Protein AF-A0A7K0C3Y2-F1 (afdb_monomer_lite)

pLDDT: mean 74.47, std 11.75, range [50.78, 95.44]

Structure (mmCIF, N/CA/C/O backbone):
data_AF-A0A7K0C3Y2-F1
#
_entry.id   AF-A0A7K0C3Y2-F1
#
loop_
_atom_site.group_PDB
_atom_site.id
_atom_site.type_symbol
_atom_site.label_atom_id
_atom_site.label_alt_id
_atom_site.label_comp_id
_atom_site.label_asym_id
_atom_site.label_entity_id
_atom_site.label_seq_id
_atom_site.pdbx_PDB_ins_code
_atom_site.Cartn_x
_atom_site.Cartn_y
_atom_site.Cartn_z
_atom_site.occupancy
_atom_site.B_iso_or_equiv
_atom_site.auth_seq_id
_atom_site.auth_comp_id
_atom_site.auth_asym_id
_atom_site.auth_atom_id
_atom_site.pdbx_PDB_model_num
ATOM 1 N N . MET A 1 1 ? 12.013 -10.043 -34.208 1.00 62.94 1 MET A N 1
ATOM 2 C CA . MET A 1 1 ? 12.732 -10.946 -33.283 1.00 62.94 1 MET A CA 1
ATOM 3 C C . MET A 1 1 ? 14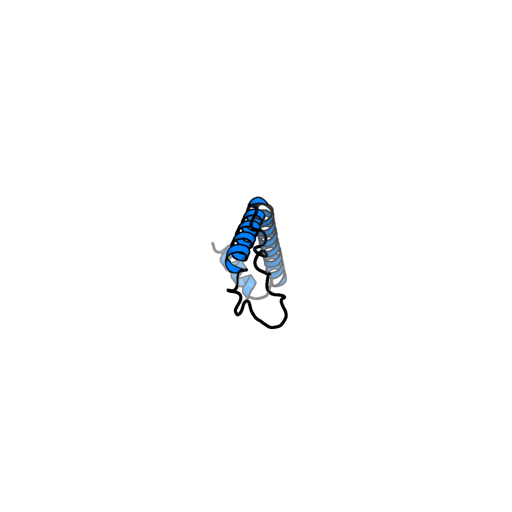.257 -10.772 -33.253 1.00 62.94 1 MET A C 1
ATOM 5 O O . MET A 1 1 ? 14.776 -10.827 -32.147 1.00 62.94 1 MET A O 1
ATOM 9 N N . PRO A 1 2 ? 14.996 -10.501 -34.355 1.00 68.56 2 PRO A N 1
ATOM 10 C CA . PRO A 1 2 ? 16.465 -10.395 -34.277 1.00 68.56 2 PRO A CA 1
ATOM 11 C C . PRO A 1 2 ? 16.953 -9.078 -33.650 1.00 68.56 2 PRO A C 1
ATOM 13 O O . PRO A 1 2 ? 18.000 -9.051 -33.015 1.00 68.56 2 PRO A O 1
ATOM 16 N N . LEU A 1 3 ? 16.164 -8.003 -33.761 1.00 72.19 3 LEU A N 1
ATOM 17 C CA . LEU A 1 3 ? 16.514 -6.691 -33.206 1.00 72.19 3 LEU A CA 1
ATOM 18 C C . LEU A 1 3 ? 16.600 -6.694 -31.677 1.00 72.19 3 LEU A C 1
ATOM 20 O O . LEU A 1 3 ? 17.519 -6.106 -31.129 1.00 72.19 3 LEU A O 1
ATOM 24 N N . ILE A 1 4 ? 15.699 -7.414 -31.002 1.00 77.62 4 ILE A N 1
ATOM 25 C CA . ILE A 1 4 ? 15.703 -7.545 -29.536 1.00 77.62 4 ILE A CA 1
ATOM 26 C C . ILE A 1 4 ? 16.973 -8.275 -29.077 1.00 77.62 4 ILE A C 1
ATOM 28 O O . ILE A 1 4 ? 17.618 -7.871 -28.111 1.00 77.62 4 ILE A O 1
ATOM 32 N N . PHE A 1 5 ? 17.364 -9.319 -29.811 1.00 72.25 5 PHE A N 1
ATOM 33 C CA . PHE A 1 5 ? 18.579 -10.083 -29.541 1.00 72.25 5 PHE A CA 1
ATOM 34 C C . PHE A 1 5 ? 19.841 -9.238 -29.755 1.00 72.25 5 PHE A C 1
ATOM 36 O O . PHE A 1 5 ? 20.724 -9.236 -28.904 1.00 72.25 5 PHE A O 1
ATOM 43 N N . ALA A 1 6 ? 19.897 -8.457 -30.838 1.00 70.00 6 ALA A N 1
ATOM 44 C CA . ALA A 1 6 ? 21.010 -7.550 -31.117 1.00 70.00 6 ALA A CA 1
ATOM 45 C C . ALA A 1 6 ? 21.135 -6.441 -30.059 1.00 70.00 6 ALA A C 1
ATOM 47 O O . ALA A 1 6 ? 22.237 -6.163 -29.590 1.00 70.00 6 ALA A O 1
ATOM 48 N N . THR A 1 7 ? 20.012 -5.863 -29.616 1.00 72.25 7 THR A N 1
ATOM 49 C CA . THR A 1 7 ? 20.019 -4.875 -28.527 1.00 72.25 7 THR A CA 1
ATOM 50 C C . THR A 1 7 ? 20.464 -5.479 -27.201 1.00 72.25 7 THR A C 1
ATOM 52 O O . THR A 1 7 ? 21.182 -4.821 -26.460 1.00 72.25 7 THR A O 1
ATOM 55 N N . LEU A 1 8 ? 20.088 -6.730 -26.914 1.00 70.62 8 LEU A N 1
ATOM 56 C CA . LEU A 1 8 ? 20.479 -7.430 -25.690 1.00 70.62 8 LEU A CA 1
ATOM 57 C C . LEU A 1 8 ? 21.983 -7.751 -25.676 1.00 70.62 8 LEU A C 1
ATOM 59 O O . LEU A 1 8 ? 22.638 -7.577 -24.652 1.00 70.62 8 LEU A O 1
ATOM 63 N N . ILE A 1 9 ? 22.534 -8.170 -26.819 1.00 70.06 9 ILE A N 1
ATOM 64 C CA . ILE A 1 9 ? 23.966 -8.455 -26.982 1.00 70.06 9 ILE A CA 1
ATOM 65 C C . ILE A 1 9 ? 24.784 -7.159 -26.896 1.00 70.06 9 ILE A C 1
ATOM 67 O O . ILE A 1 9 ? 25.743 -7.108 -26.135 1.00 70.06 9 ILE A O 1
ATOM 71 N N . GLY A 1 10 ? 24.367 -6.083 -27.575 1.00 66.81 10 GLY A N 1
ATOM 72 C CA . GLY A 1 10 ? 25.033 -4.775 -27.486 1.00 66.81 10 GLY A CA 1
ATOM 73 C C . GLY A 1 10 ? 25.010 -4.164 -26.077 1.00 66.81 10 GLY A C 1
ATOM 74 O O . GLY A 1 10 ? 25.954 -3.485 -25.679 1.00 66.81 10 GLY A O 1
ATOM 75 N N . LEU A 1 11 ? 23.967 -4.463 -25.289 1.00 64.56 11 LEU A N 1
ATOM 76 C CA . LEU A 1 11 ? 23.874 -4.122 -23.864 1.00 64.56 11 LEU A CA 1
ATOM 77 C C . LEU A 1 11 ? 24.978 -4.794 -23.037 1.00 64.56 11 LEU A C 1
ATOM 79 O O . LEU A 1 11 ? 25.560 -4.169 -22.152 1.00 64.56 11 LEU A O 1
ATOM 83 N N . LEU A 1 12 ? 25.227 -6.076 -23.320 1.00 68.56 12 LEU A N 1
ATOM 84 C CA . LEU A 1 12 ? 26.155 -6.937 -22.590 1.00 68.56 12 LEU A CA 1
ATOM 85 C C . LEU A 1 12 ? 27.613 -6.726 -23.031 1.00 68.56 12 LEU A C 1
ATOM 87 O O . LEU A 1 12 ? 28.523 -6.891 -22.225 1.00 68.56 12 LEU A O 1
ATOM 91 N N . SER A 1 13 ? 27.830 -6.321 -24.286 1.00 67.50 13 SER A N 1
ATOM 92 C CA . SER A 1 13 ? 29.150 -6.057 -24.877 1.00 67.50 13 SER A CA 1
ATOM 93 C C . SER A 1 13 ? 29.763 -4.700 -24.499 1.00 67.50 13 SER A C 1
ATOM 95 O O . SER A 1 13 ? 30.912 -4.450 -24.842 1.00 67.50 13 SER A O 1
ATOM 97 N N . GLY A 1 14 ? 29.048 -3.836 -23.766 1.00 63.97 14 GLY A N 1
ATOM 98 C CA . GLY A 1 14 ? 29.618 -2.627 -23.153 1.00 63.97 14 GLY A CA 1
ATOM 99 C C . GLY A 1 14 ? 29.637 -1.356 -24.017 1.00 63.97 14 GLY A C 1
ATOM 100 O O . GLY A 1 14 ? 29.866 -0.277 -23.476 1.00 63.97 14 GLY A O 1
ATOM 101 N N . ASP A 1 15 ? 29.305 -1.425 -25.308 1.00 66.50 15 ASP A N 1
ATOM 102 C CA . ASP A 1 15 ? 29.307 -0.254 -26.212 1.00 66.50 15 ASP A CA 1
ATOM 103 C C . ASP A 1 15 ? 28.232 0.795 -25.874 1.00 66.50 15 ASP A C 1
ATOM 105 O O . ASP A 1 15 ? 28.289 1.949 -26.309 1.00 66.50 15 ASP A O 1
ATOM 109 N N . HIS A 1 16 ? 27.222 0.413 -25.090 1.00 69.38 16 HIS A N 1
ATOM 110 C CA . HIS A 1 16 ? 26.035 1.233 -24.859 1.00 69.38 16 HIS A CA 1
ATOM 111 C C . HIS A 1 16 ? 25.673 1.407 -23.387 1.00 69.38 16 HIS A C 1
ATOM 113 O O . HIS A 1 16 ? 24.535 1.772 -23.107 1.00 69.38 16 HIS A O 1
ATOM 119 N N . VAL A 1 17 ? 26.610 1.208 -22.448 1.00 75.44 17 VAL A N 1
ATOM 120 C CA . VAL A 1 17 ? 26.382 1.297 -20.982 1.00 75.44 17 VAL A CA 1
ATOM 121 C C . VAL A 1 17 ? 25.545 2.521 -20.579 1.00 75.44 17 VAL A C 1
ATOM 123 O O . VAL A 1 17 ? 24.635 2.415 -19.764 1.00 75.44 17 VAL A O 1
ATOM 126 N N . VAL A 1 18 ? 25.784 3.678 -21.198 1.00 77.31 18 VAL A N 1
ATOM 127 C CA . VAL A 1 18 ? 25.024 4.909 -20.923 1.00 77.31 18 VAL A CA 1
ATOM 128 C C . VAL A 1 18 ? 23.550 4.793 -21.335 1.00 77.31 18 VAL A C 1
ATOM 130 O O . VAL A 1 18 ? 22.669 5.187 -20.575 1.00 77.31 18 VAL A O 1
ATOM 133 N N . LEU A 1 19 ? 23.264 4.218 -22.506 1.00 80.44 19 LEU A N 1
ATOM 134 C CA . LEU A 1 19 ? 21.900 3.956 -22.982 1.00 80.44 19 LEU A CA 1
ATOM 135 C C . LEU A 1 19 ? 21.190 2.914 -22.112 1.00 80.44 19 LEU A C 1
ATOM 137 O O . LEU A 1 19 ? 19.997 3.052 -21.851 1.00 80.44 19 LEU A O 1
ATOM 141 N N . THR A 1 20 ? 21.911 1.899 -21.631 1.00 81.38 20 THR A N 1
ATOM 142 C CA . THR A 1 20 ? 21.346 0.850 -20.764 1.00 81.38 20 THR A CA 1
ATOM 143 C C . THR A 1 20 ? 20.938 1.433 -19.413 1.00 81.38 20 THR A C 1
ATOM 145 O O . THR A 1 20 ? 19.819 1.209 -18.947 1.00 81.38 20 THR A O 1
ATOM 148 N N . LEU A 1 21 ? 21.804 2.265 -18.829 1.00 81.19 21 LEU A N 1
ATOM 149 C CA . LEU A 1 21 ? 21.538 2.978 -17.587 1.00 81.19 21 LEU A CA 1
ATOM 150 C C . LEU A 1 21 ? 20.392 3.976 -17.756 1.00 81.19 21 LEU A C 1
ATOM 152 O O . LEU A 1 21 ? 19.494 4.0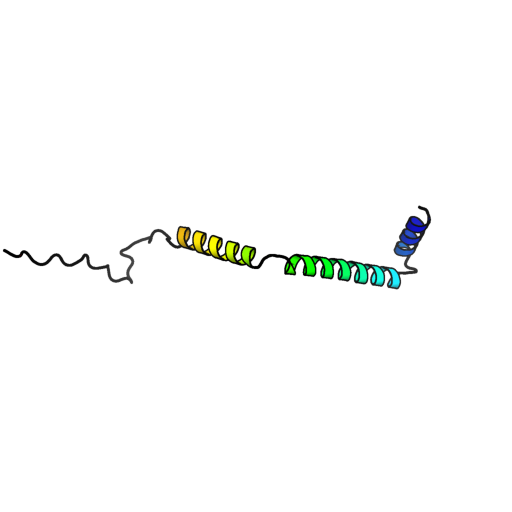04 -16.919 1.00 81.19 21 LEU A O 1
ATOM 156 N N . ALA A 1 22 ? 20.370 4.745 -18.847 1.00 82.00 22 ALA A N 1
ATOM 157 C CA . ALA A 1 22 ? 19.275 5.666 -19.145 1.00 82.00 22 ALA A CA 1
ATOM 158 C C . ALA A 1 22 ? 17.931 4.936 -19.324 1.00 82.00 22 ALA A C 1
ATOM 160 O O . ALA A 1 22 ? 16.903 5.386 -18.825 1.00 82.00 22 ALA A O 1
ATOM 161 N N . ALA A 1 23 ? 17.922 3.779 -19.988 1.00 86.75 23 ALA A N 1
ATOM 162 C CA . ALA A 1 23 ? 16.713 2.975 -20.133 1.00 86.75 23 ALA A CA 1
ATOM 163 C C . ALA A 1 23 ? 16.225 2.426 -18.780 1.00 86.75 23 ALA A C 1
ATOM 165 O O . ALA A 1 23 ? 15.029 2.477 -18.490 1.00 86.75 23 ALA A O 1
ATOM 166 N N . LEU A 1 24 ? 17.140 1.948 -17.929 1.00 88.69 24 LEU A N 1
ATOM 167 C CA . LEU A 1 24 ? 16.807 1.454 -16.590 1.00 88.69 24 LEU A CA 1
ATOM 168 C C . LEU A 1 24 ? 16.280 2.558 -15.674 1.00 88.69 24 LEU A C 1
ATOM 170 O O . LEU A 1 24 ? 15.323 2.321 -14.937 1.00 88.69 24 LEU A O 1
ATOM 174 N N . THR A 1 25 ? 16.853 3.762 -15.721 1.00 91.25 25 THR A N 1
ATOM 175 C CA . THR A 1 25 ? 16.362 4.885 -14.909 1.00 91.25 25 THR A CA 1
ATOM 176 C C . THR A 1 25 ? 14.965 5.308 -15.343 1.00 91.25 25 THR A C 1
ATOM 178 O O . THR A 1 25 ? 14.096 5.479 -14.489 1.00 91.25 25 THR A O 1
ATOM 181 N N . VAL A 1 26 ? 14.701 5.395 -16.650 1.00 93.56 26 VAL A N 1
ATOM 182 C CA . VAL A 1 26 ? 13.360 5.695 -17.175 1.00 93.56 26 VAL A CA 1
ATOM 183 C C . VAL A 1 26 ? 12.360 4.608 -16.779 1.00 93.56 26 VAL A C 1
ATOM 185 O O . VAL A 1 26 ? 11.282 4.925 -16.277 1.00 93.56 26 VAL A O 1
ATOM 188 N N . ALA A 1 27 ? 12.719 3.331 -16.932 1.00 94.00 27 ALA A N 1
ATOM 189 C CA . ALA A 1 27 ? 11.868 2.221 -16.510 1.00 94.00 27 ALA A CA 1
ATOM 190 C C . ALA A 1 27 ? 11.581 2.267 -14.998 1.00 94.00 27 ALA A C 1
ATOM 192 O O . ALA A 1 27 ? 10.429 2.134 -14.582 1.00 94.00 27 ALA A O 1
ATOM 193 N N . GLY A 1 28 ? 12.601 2.529 -14.176 1.00 93.44 28 GLY A N 1
ATOM 194 C CA . GLY A 1 28 ? 12.461 2.683 -12.728 1.00 93.44 28 GLY A CA 1
ATOM 195 C C . GLY A 1 28 ? 11.541 3.843 -12.342 1.00 93.44 28 GLY A C 1
ATOM 196 O O . GLY A 1 28 ? 10.672 3.677 -11.485 1.00 93.44 28 GLY A O 1
ATOM 197 N N . LEU A 1 29 ? 11.664 4.993 -13.011 1.00 95.06 29 LEU A N 1
ATOM 198 C CA . LEU A 1 29 ? 10.787 6.147 -12.795 1.00 95.06 29 LEU A CA 1
ATOM 199 C C . LEU A 1 29 ? 9.334 5.850 -13.176 1.00 95.06 29 LEU A C 1
ATOM 201 O O . LEU A 1 29 ? 8.427 6.249 -12.446 1.00 95.06 29 LEU A O 1
ATOM 205 N N . LEU A 1 30 ? 9.095 5.122 -14.270 1.00 94.69 30 LEU A N 1
ATOM 206 C CA . LEU A 1 30 ? 7.746 4.711 -14.672 1.00 94.69 30 LEU A CA 1
ATOM 207 C C . LEU A 1 30 ? 7.109 3.772 -13.642 1.00 94.69 30 LEU A C 1
ATOM 209 O O . LEU A 1 30 ? 5.953 3.971 -13.265 1.00 94.69 30 LEU A O 1
ATOM 213 N N . VAL A 1 31 ? 7.866 2.790 -13.144 1.00 95.44 31 VAL A N 1
ATOM 214 C CA . VAL A 1 31 ? 7.404 1.887 -12.078 1.00 95.44 31 VAL A CA 1
ATOM 215 C C . VAL A 1 31 ? 7.099 2.671 -10.803 1.00 95.44 31 VAL A C 1
ATOM 217 O O . VAL A 1 31 ? 6.041 2.474 -10.205 1.00 95.44 31 VAL A O 1
ATOM 220 N N . LEU A 1 32 ? 7.974 3.600 -10.408 1.00 94.62 32 LEU A N 1
ATOM 221 C CA . LEU A 1 32 ? 7.770 4.432 -9.223 1.00 94.62 32 LEU A CA 1
ATOM 222 C C . LEU A 1 32 ? 6.534 5.332 -9.366 1.00 94.62 32 LEU A C 1
ATOM 224 O O . LEU A 1 32 ? 5.733 5.430 -8.437 1.00 94.62 32 LEU A O 1
ATOM 228 N N . ALA A 1 33 ? 6.341 5.953 -10.532 1.00 93.44 33 ALA A N 1
ATOM 229 C CA . ALA A 1 33 ? 5.175 6.783 -10.819 1.00 93.44 33 ALA A CA 1
ATOM 230 C C . ALA A 1 33 ? 3.873 5.967 -10.793 1.00 93.44 33 ALA A C 1
ATOM 232 O O . ALA A 1 33 ? 2.880 6.411 -10.209 1.00 93.44 33 ALA A O 1
ATOM 233 N N . ALA A 1 34 ? 3.880 4.758 -11.362 1.00 90.44 34 ALA A N 1
ATOM 234 C CA . ALA A 1 34 ? 2.742 3.845 -11.321 1.00 90.44 34 ALA A CA 1
ATOM 235 C C . ALA A 1 34 ? 2.431 3.392 -9.885 1.00 90.44 34 ALA A C 1
ATOM 237 O O . ALA A 1 34 ? 1.282 3.480 -9.451 1.00 90.44 34 ALA A O 1
ATOM 238 N N . ALA A 1 35 ? 3.447 2.986 -9.119 1.00 88.81 35 ALA A N 1
ATOM 239 C CA . ALA A 1 35 ? 3.299 2.613 -7.714 1.00 88.81 35 ALA A CA 1
ATOM 240 C C . ALA A 1 35 ? 2.756 3.779 -6.876 1.00 88.81 35 ALA A C 1
ATOM 242 O O . ALA A 1 35 ? 1.842 3.593 -6.076 1.00 88.81 35 ALA A O 1
ATOM 243 N N . HIS A 1 36 ? 3.247 5.000 -7.105 1.00 89.31 36 HIS A N 1
ATOM 244 C CA . HIS A 1 36 ? 2.744 6.196 -6.437 1.00 89.31 36 HIS A CA 1
ATOM 245 C C . HIS A 1 36 ? 1.284 6.497 -6.808 1.00 89.31 36 HIS A C 1
ATOM 247 O O . HIS A 1 36 ? 0.478 6.842 -5.942 1.00 89.31 36 HIS A O 1
ATOM 253 N N . ALA A 1 37 ? 0.910 6.337 -8.079 1.00 87.50 37 ALA A N 1
ATOM 254 C CA . ALA A 1 37 ? -0.471 6.505 -8.524 1.00 87.50 37 ALA A CA 1
ATOM 255 C C . ALA A 1 37 ? -1.415 5.478 -7.877 1.00 87.50 37 ALA A C 1
ATOM 257 O O . ALA A 1 37 ? -2.524 5.840 -7.487 1.00 87.50 37 ALA A O 1
ATOM 258 N N . VAL A 1 38 ? -0.973 4.227 -7.719 1.00 84.81 38 VAL A N 1
ATOM 259 C CA . VAL A 1 38 ? -1.724 3.179 -7.010 1.00 84.81 38 VAL A CA 1
ATOM 260 C C . VAL A 1 38 ? -1.817 3.485 -5.515 1.00 84.81 38 VAL A C 1
ATOM 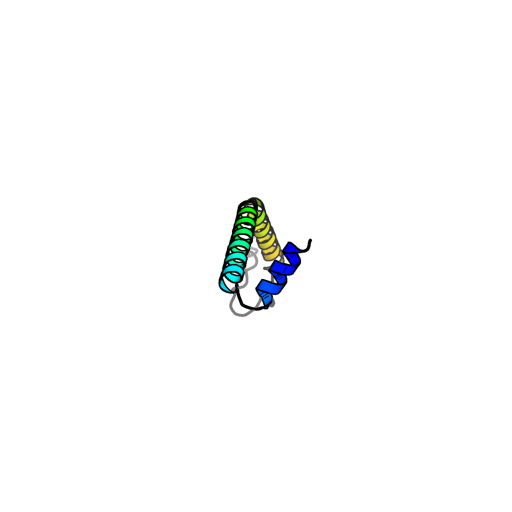262 O O . VAL A 1 38 ? -2.912 3.453 -4.963 1.00 84.81 38 VAL A O 1
ATOM 265 N N . ALA A 1 39 ? -0.714 3.869 -4.871 1.00 79.38 39 ALA A N 1
ATOM 266 C CA . ALA A 1 39 ? -0.690 4.207 -3.449 1.00 79.38 39 ALA A CA 1
ATOM 267 C C . ALA A 1 39 ? -1.607 5.395 -3.115 1.00 79.38 39 ALA A C 1
ATOM 269 O O . ALA A 1 39 ? -2.317 5.368 -2.117 1.00 79.38 39 ALA A O 1
ATOM 270 N N . ARG A 1 40 ? -1.673 6.421 -3.977 1.00 77.06 40 ARG A N 1
ATOM 271 C CA . ARG A 1 40 ? -2.616 7.541 -3.796 1.00 77.06 40 ARG A CA 1
ATOM 272 C C . ARG A 1 40 ? -4.077 7.163 -4.027 1.00 77.06 40 ARG A C 1
ATOM 274 O O . ARG A 1 40 ? -4.961 7.894 -3.589 1.00 77.06 40 ARG A O 1
ATOM 281 N N . ARG A 1 41 ? -4.337 6.057 -4.727 1.00 70.94 41 ARG A N 1
ATOM 282 C CA . ARG A 1 41 ? -5.688 5.511 -4.901 1.00 70.94 41 ARG A CA 1
ATOM 283 C C . ARG A 1 41 ? -6.121 4.641 -3.730 1.00 70.94 41 ARG A C 1
ATOM 285 O O . ARG A 1 41 ? -7.306 4.315 -3.681 1.00 70.94 41 ARG A O 1
ATOM 292 N N . GLU A 1 42 ? -5.228 4.275 -2.804 1.00 66.94 42 GLU A N 1
ATOM 293 C CA . GLU A 1 42 ? -5.665 3.593 -1.590 1.00 66.94 42 GLU A CA 1
ATOM 294 C C . GLU A 1 42 ? -6.663 4.487 -0.849 1.00 66.94 42 GLU A C 1
ATOM 296 O O . GLU A 1 42 ? -6.326 5.608 -0.450 1.00 66.94 42 GLU A O 1
ATOM 301 N N . PRO A 1 43 ? -7.913 4.026 -0.669 1.00 64.25 43 PRO A N 1
ATOM 302 C CA . PRO A 1 43 ? -8.917 4.845 -0.032 1.00 64.25 43 PRO A CA 1
ATOM 303 C C . PRO A 1 43 ? -8.456 5.170 1.393 1.00 64.25 43 PRO A C 1
ATOM 305 O O . PRO A 1 43 ? -8.092 4.246 2.127 1.00 64.25 43 PRO A O 1
ATOM 308 N N . PRO A 1 44 ? -8.574 6.424 1.863 1.00 65.88 44 PRO A N 1
ATOM 309 C CA . PRO A 1 44 ? -8.306 6.771 3.264 1.00 65.88 44 PRO A CA 1
ATOM 310 C C . PRO A 1 44 ? -9.115 5.904 4.252 1.00 65.88 44 PRO A C 1
ATOM 312 O O . PRO A 1 44 ? -8.721 5.705 5.403 1.00 65.88 44 PRO A O 1
ATOM 315 N N . ALA A 1 45 ? -10.211 5.305 3.778 1.00 68.50 45 ALA A N 1
ATOM 316 C CA . ALA A 1 45 ? -11.006 4.316 4.492 1.00 68.50 45 ALA A CA 1
ATOM 317 C C . ALA A 1 45 ? -10.242 3.026 4.866 1.00 68.50 45 ALA A C 1
ATOM 319 O O . ALA A 1 45 ? -10.562 2.418 5.887 1.00 68.50 45 ALA A O 1
ATOM 320 N N . VAL A 1 46 ? -9.240 2.590 4.090 1.00 71.50 46 VAL A N 1
ATOM 321 C CA . VAL A 1 46 ? -8.402 1.419 4.422 1.00 71.50 46 VAL A CA 1
ATOM 322 C C . VAL A 1 46 ? -7.528 1.723 5.636 1.00 71.50 46 VAL A C 1
ATOM 324 O O . VAL A 1 46 ? -7.540 0.962 6.601 1.00 71.50 46 VAL A O 1
ATOM 327 N N . LEU A 1 47 ? -6.862 2.881 5.657 1.00 74.31 47 LEU A N 1
ATOM 328 C CA . LEU A 1 47 ? -6.057 3.311 6.804 1.00 74.31 47 LEU A CA 1
ATOM 329 C C . LEU A 1 47 ? -6.912 3.520 8.061 1.00 74.31 47 LEU A C 1
ATOM 331 O O . LEU A 1 47 ? -6.502 3.141 9.157 1.00 74.31 47 LEU A O 1
ATOM 335 N N . ALA A 1 48 ? -8.122 4.070 7.923 1.00 79.75 48 ALA A N 1
ATOM 336 C CA . ALA A 1 48 ? -9.062 4.191 9.038 1.00 79.75 48 ALA A CA 1
ATOM 337 C C . ALA A 1 48 ? -9.508 2.815 9.578 1.00 79.75 48 ALA A C 1
ATOM 339 O O . ALA A 1 48 ? -9.569 2.618 10.794 1.00 79.75 48 ALA A O 1
ATOM 340 N N . ARG A 1 49 ? -9.750 1.831 8.699 1.00 81.00 49 ARG A N 1
ATOM 341 C CA . ARG A 1 49 ? -10.034 0.436 9.084 1.00 81.00 49 ARG A CA 1
ATOM 342 C C . ARG A 1 49 ? -8.850 -0.230 9.780 1.00 81.00 49 ARG A C 1
ATOM 344 O O . ARG A 1 49 ? -9.026 -0.883 10.803 1.00 81.00 49 ARG A O 1
ATOM 351 N N . LEU A 1 50 ? -7.630 -0.028 9.293 1.00 85.25 50 LEU A N 1
ATOM 352 C CA . LEU A 1 50 ? -6.427 -0.530 9.964 1.00 85.25 50 LEU A CA 1
ATOM 353 C C . LEU A 1 50 ? -6.254 0.101 11.351 1.00 85.25 50 LEU A C 1
ATOM 355 O O . LEU A 1 50 ? -6.006 -0.604 12.322 1.00 85.25 50 LEU A O 1
ATOM 359 N N . ARG A 1 51 ? -6.472 1.413 11.483 1.00 85.06 51 ARG A N 1
ATOM 360 C CA . ARG A 1 51 ? -6.411 2.104 12.781 1.00 85.06 51 ARG A CA 1
ATOM 361 C C . ARG A 1 51 ? -7.473 1.611 13.757 1.00 85.06 51 ARG A C 1
ATOM 363 O O . ARG A 1 51 ? -7.162 1.413 14.925 1.00 85.06 51 ARG A O 1
ATOM 370 N N . THR A 1 52 ? -8.703 1.402 13.295 1.00 86.94 52 THR A N 1
ATOM 371 C CA . THR A 1 52 ? -9.796 0.896 14.142 1.00 86.94 52 THR A CA 1
ATOM 372 C C . THR A 1 52 ? -9.576 -0.558 14.533 1.00 86.94 52 THR A C 1
ATOM 374 O O . THR A 1 52 ? -9.679 -0.879 15.709 1.00 86.94 52 THR A O 1
ATOM 377 N N . THR A 1 53 ? -9.176 -1.423 13.601 1.00 89.19 53 THR A N 1
ATOM 378 C CA . THR A 1 53 ? -8.835 -2.823 13.910 1.00 89.19 53 THR A CA 1
ATOM 379 C C . THR A 1 53 ? -7.633 -2.936 14.844 1.00 89.19 53 THR A C 1
ATOM 381 O O . THR A 1 53 ? -7.645 -3.773 15.743 1.00 89.19 53 THR A O 1
ATOM 384 N N . LEU A 1 54 ? -6.619 -2.079 14.691 1.00 88.50 54 LEU A N 1
ATOM 385 C CA . LEU A 1 54 ? -5.491 -2.016 15.615 1.00 88.50 54 LEU A CA 1
ATOM 386 C C . LEU A 1 54 ? -5.941 -1.527 16.992 1.00 88.50 54 LEU A C 1
ATOM 388 O O . LEU A 1 54 ? -5.622 -2.169 17.983 1.00 88.50 54 LEU A O 1
ATOM 392 N N . ARG A 1 55 ? -6.733 -0.447 17.060 1.00 88.00 55 ARG A N 1
ATOM 393 C CA . ARG A 1 55 ? -7.306 0.072 18.313 1.00 88.00 55 ARG A CA 1
ATOM 394 C C . ARG A 1 55 ? -8.112 -1.004 19.037 1.00 88.00 55 ARG A C 1
ATOM 396 O O . ARG A 1 55 ? -7.945 -1.180 20.236 1.00 88.00 55 ARG A O 1
ATOM 403 N N . GLU A 1 56 ? -8.932 -1.736 18.298 1.00 88.56 56 GLU A N 1
ATOM 404 C CA . GLU A 1 56 ? -9.769 -2.823 18.794 1.00 88.56 56 GLU A CA 1
ATOM 405 C C . GLU A 1 56 ? -8.931 -3.996 19.322 1.00 88.56 56 GLU A C 1
ATOM 407 O O . GLU A 1 56 ? -9.158 -4.474 20.430 1.00 88.56 56 GLU A O 1
ATOM 412 N N . ARG A 1 57 ? -7.904 -4.426 18.577 1.00 85.94 57 ARG A N 1
ATOM 413 C CA . ARG A 1 57 ? -6.960 -5.461 19.034 1.00 85.94 57 ARG A CA 1
ATOM 414 C C . ARG A 1 57 ? -6.214 -5.020 20.284 1.00 85.94 57 ARG A C 1
ATOM 416 O O . ARG A 1 57 ? -6.154 -5.785 21.238 1.00 85.94 57 ARG A O 1
ATOM 423 N N . THR A 1 58 ? -5.720 -3.783 20.301 1.00 87.69 58 THR A N 1
ATOM 424 C CA . THR A 1 58 ? -5.063 -3.205 21.470 1.00 87.69 58 THR A CA 1
ATOM 425 C C . THR A 1 58 ? -6.008 -3.182 22.658 1.00 87.69 58 THR A C 1
ATOM 427 O O . THR A 1 58 ? -5.585 -3.577 23.724 1.00 87.69 58 THR A O 1
ATOM 430 N N . LEU A 1 59 ? -7.280 -2.800 22.518 1.00 83.25 59 LEU A N 1
ATOM 431 C CA . LEU A 1 59 ? -8.230 -2.836 23.638 1.00 83.25 59 LEU A CA 1
ATOM 432 C C . LEU A 1 59 ? -8.484 -4.262 24.146 1.00 83.25 59 LEU A C 1
ATOM 434 O O . LEU A 1 59 ? -8.556 -4.467 25.356 1.00 83.25 59 LEU A O 1
ATOM 438 N N . ARG A 1 60 ? -8.552 -5.252 23.248 1.00 78.44 60 ARG A N 1
ATOM 439 C CA . ARG A 1 60 ? -8.707 -6.666 23.629 1.00 78.44 60 ARG A CA 1
ATOM 440 C C . ARG A 1 60 ? -7.485 -7.235 24.349 1.00 78.44 60 ARG A C 1
ATOM 442 O O . ARG A 1 60 ? -7.651 -8.126 25.172 1.00 78.44 60 ARG A O 1
ATOM 449 N N . THR A 1 61 ? -6.280 -6.740 24.058 1.00 76.44 61 THR A N 1
ATOM 450 C CA . THR A 1 61 ? -5.022 -7.237 24.651 1.00 76.44 61 THR A CA 1
ATOM 451 C C . THR A 1 61 ? -4.379 -6.279 25.658 1.00 76.44 61 THR A C 1
ATOM 453 O O . THR A 1 61 ? -3.376 -6.629 26.270 1.00 76.44 61 THR A O 1
ATOM 456 N N . ALA A 1 62 ? -4.911 -5.066 25.832 1.00 68.31 62 ALA A N 1
ATOM 457 C CA . ALA A 1 62 ? -4.392 -4.048 26.754 1.00 68.31 62 ALA A CA 1
ATOM 458 C C . ALA A 1 62 ? -4.599 -4.446 28.214 1.00 68.31 62 ALA A C 1
ATOM 460 O O . ALA A 1 62 ? -3.886 -3.969 29.096 1.00 68.31 62 ALA A O 1
ATOM 461 N N . PHE A 1 63 ? -5.543 -5.350 28.467 1.00 62.91 63 PHE A N 1
ATOM 462 C CA . PHE A 1 63 ? -5.636 -6.038 29.737 1.00 62.91 63 PHE A CA 1
ATOM 463 C C . PHE 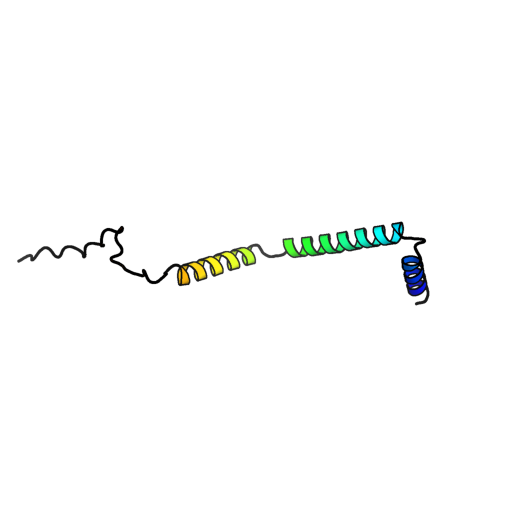A 1 63 ? -4.589 -7.154 29.764 1.00 62.91 63 PHE A C 1
ATOM 465 O O . PHE A 1 63 ? -4.883 -8.311 29.469 1.00 62.91 63 PHE A O 1
ATOM 472 N N . LEU A 1 64 ? -3.357 -6.825 30.169 1.00 66.44 64 LEU A N 1
ATOM 473 C CA . LEU A 1 64 ? -2.599 -7.828 30.911 1.00 66.44 64 LEU A CA 1
ATOM 474 C C . LEU A 1 64 ? -3.451 -8.160 32.145 1.00 66.44 64 LEU A C 1
ATOM 476 O O . LEU A 1 64 ? -3.878 -7.217 32.822 1.00 66.44 64 LEU A O 1
ATOM 480 N N . PRO A 1 65 ? -3.703 -9.443 32.464 1.00 64.56 65 PRO A N 1
ATOM 481 C CA . PRO A 1 65 ? -4.208 -9.798 33.780 1.00 64.56 65 PRO A CA 1
ATOM 482 C C . PRO A 1 65 ? -3.317 -9.081 34.790 1.00 64.56 65 PRO A C 1
ATOM 484 O O . PRO A 1 65 ? -2.096 -9.268 34.768 1.00 64.56 65 PRO A O 1
ATOM 487 N N . GLN A 1 66 ? -3.895 -8.172 35.576 1.00 64.50 66 GLN A N 1
ATOM 488 C CA . GLN A 1 66 ? -3.152 -7.425 36.579 1.00 64.50 66 GLN A CA 1
ATOM 489 C C . GLN A 1 66 ? -2.526 -8.473 37.506 1.00 64.50 66 GLN A C 1
ATOM 491 O O . GLN A 1 66 ? -3.244 -9.146 38.238 1.00 64.50 66 GLN A O 1
ATOM 496 N N . ARG A 1 67 ? -1.207 -8.689 37.370 1.00 57.69 67 ARG A N 1
ATOM 497 C CA . ARG A 1 67 ? -0.496 -9.866 37.908 1.00 57.69 67 ARG A CA 1
ATOM 498 C C . ARG A 1 67 ? -0.539 -9.964 39.429 1.00 57.69 67 ARG A C 1
ATOM 500 O O . ARG A 1 67 ? -0.285 -11.034 39.959 1.00 57.69 67 ARG A O 1
ATOM 507 N N . ASP A 1 68 ? -0.894 -8.872 40.087 1.00 61.38 68 ASP A N 1
ATOM 508 C CA . ASP A 1 68 ? -1.296 -8.848 41.478 1.00 61.38 68 ASP A CA 1
ATOM 509 C C . ASP A 1 68 ? -2.076 -7.541 41.727 1.00 61.38 68 ASP A C 1
ATOM 511 O O . ASP A 1 68 ? -1.503 -6.453 41.577 1.00 61.38 68 ASP A O 1
ATOM 515 N N . PRO A 1 69 ? -3.387 -7.581 42.032 1.00 61.91 69 PRO A N 1
ATOM 516 C CA . PRO A 1 69 ? -4.121 -6.386 42.437 1.00 61.91 69 PRO A CA 1
ATOM 517 C C . PRO A 1 69 ? -3.582 -5.763 43.738 1.00 61.91 69 PRO A C 1
ATOM 519 O O . PRO A 1 69 ? -3.884 -4.596 43.990 1.00 61.91 69 PRO A O 1
ATOM 522 N N . ASP A 1 70 ? -2.754 -6.489 44.500 1.00 60.88 70 ASP A N 1
ATOM 523 C CA . ASP A 1 70 ? -2.127 -6.058 45.752 1.00 60.88 70 ASP A CA 1
ATOM 524 C C . ASP A 1 70 ? -0.657 -5.616 45.607 1.00 60.88 70 ASP A C 1
ATOM 526 O O . ASP A 1 70 ? -0.001 -5.330 46.612 1.00 60.88 70 ASP A O 1
ATOM 530 N N . ALA A 1 71 ? -0.133 -5.490 44.379 1.00 64.12 71 ALA A N 1
ATOM 531 C CA . ALA A 1 71 ? 1.228 -5.003 44.155 1.00 64.12 71 ALA A CA 1
ATOM 532 C C . ALA A 1 71 ? 1.466 -3.643 44.847 1.00 64.12 71 ALA A C 1
ATOM 534 O O . ALA A 1 71 ? 0.726 -2.672 44.639 1.00 64.12 71 ALA A O 1
ATOM 535 N N . ALA A 1 72 ? 2.525 -3.570 45.661 1.00 58.47 72 ALA A N 1
ATOM 536 C CA . ALA A 1 72 ? 2.884 -2.387 46.437 1.00 58.47 72 ALA A CA 1
ATOM 537 C C . ALA A 1 72 ? 3.080 -1.169 45.515 1.00 58.47 72 ALA A C 1
ATOM 539 O O . ALA A 1 72 ? 4.032 -1.103 44.740 1.00 58.47 72 ALA A O 1
ATOM 540 N N . GLY A 1 73 ? 2.152 -0.212 45.577 1.00 64.94 73 GLY A N 1
ATOM 541 C CA . GLY A 1 73 ? 2.187 1.002 44.755 1.00 64.94 73 GLY A CA 1
ATOM 542 C C . GLY A 1 73 ? 0.827 1.478 44.249 1.00 64.94 73 GLY A C 1
ATOM 543 O O . GLY A 1 73 ? 0.715 2.629 43.830 1.00 64.94 73 GLY A O 1
ATOM 544 N N . ARG A 1 74 ? -0.228 0.652 44.321 1.00 56.78 74 ARG A N 1
ATOM 545 C CA . ARG A 1 74 ? -1.602 1.113 44.074 1.00 56.78 74 ARG A C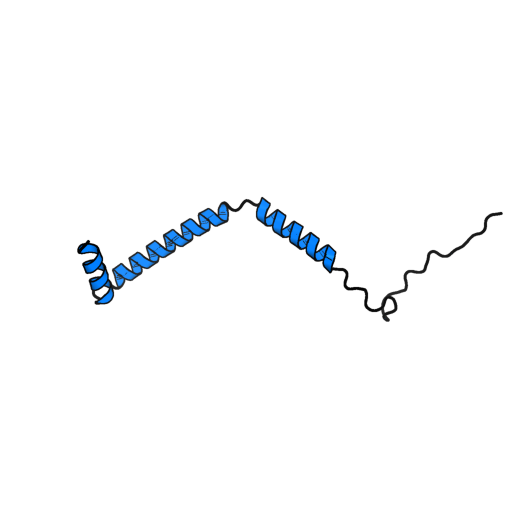A 1
ATOM 546 C C . ARG A 1 74 ? -2.439 1.058 45.351 1.00 56.78 74 ARG A C 1
ATOM 548 O O . ARG A 1 74 ? -2.549 -0.006 45.955 1.00 56.78 74 ARG A O 1
ATOM 555 N N . PRO A 1 75 ? -3.063 2.174 45.768 1.00 64.56 75 PRO A N 1
ATOM 556 C CA . PRO A 1 75 ? -4.090 2.130 46.798 1.00 64.56 75 PRO A CA 1
ATOM 557 C C . PRO A 1 75 ? -5.181 1.154 46.351 1.00 64.56 75 PRO A C 1
ATOM 559 O O . PRO A 1 75 ? -5.710 1.300 45.246 1.00 64.56 75 PRO A O 1
ATOM 562 N N . ARG A 1 76 ? -5.513 0.160 47.188 1.00 59.47 76 ARG A N 1
ATOM 563 C CA . ARG A 1 76 ? -6.660 -0.721 46.933 1.00 59.47 76 ARG A CA 1
ATOM 564 C C . ARG A 1 76 ? -7.885 0.157 46.651 1.00 59.47 76 ARG A C 1
ATOM 566 O O . ARG A 1 76 ? -8.147 1.062 47.455 1.00 59.47 76 ARG A O 1
ATOM 573 N N . PRO A 1 77 ? -8.657 -0.087 45.575 1.00 70.25 77 PRO A N 1
ATOM 574 C CA . PRO A 1 77 ? -10.005 0.448 45.482 1.00 70.25 77 PRO A CA 1
ATOM 575 C C . PRO A 1 77 ? -10.728 0.006 46.752 1.00 70.25 77 PRO A C 1
ATOM 577 O O . PRO A 1 77 ? -10.942 -1.187 46.967 1.00 70.25 77 PRO A O 1
ATOM 580 N N . ARG A 1 78 ? -11.004 0.945 47.662 1.00 63.31 78 ARG A N 1
ATOM 581 C CA . ARG A 1 78 ? -11.773 0.625 48.862 1.00 63.31 78 ARG A CA 1
ATOM 582 C C . ARG A 1 78 ? -13.131 0.166 48.357 1.00 63.31 78 ARG A C 1
ATOM 584 O O . ARG A 1 78 ? -13.795 0.929 47.655 1.00 63.31 78 ARG A O 1
ATOM 591 N N . ALA A 1 79 ? -13.507 -1.074 48.677 1.00 61.81 79 ALA A N 1
ATOM 592 C CA . ALA A 1 79 ? -14.876 -1.526 48.485 1.00 61.81 79 ALA A CA 1
ATOM 593 C C . ALA A 1 79 ? -15.803 -0.421 49.022 1.00 61.81 79 ALA A C 1
ATOM 595 O O . ALA A 1 79 ? -15.477 0.142 50.078 1.00 61.81 79 ALA A O 1
ATOM 596 N N . PRO A 1 80 ? -16.879 -0.054 48.297 1.00 67.50 80 PRO A N 1
ATOM 597 C CA . PRO A 1 80 ? -17.823 0.953 48.758 1.00 67.50 80 PRO A CA 1
ATOM 598 C C . PRO A 1 80 ? -18.137 0.680 50.224 1.00 67.50 80 PRO A C 1
ATOM 600 O O . PRO A 1 80 ? -18.545 -0.429 50.573 1.00 67.50 80 PRO A O 1
ATOM 603 N N . GLY A 1 81 ? -17.814 1.641 51.091 1.00 61.50 81 GLY A N 1
ATOM 604 C CA . GLY A 1 81 ? -17.968 1.465 52.525 1.00 61.50 81 GLY A CA 1
ATOM 605 C C . GLY A 1 81 ? -19.434 1.192 52.806 1.00 61.50 81 GLY A C 1
ATOM 606 O O . GLY A 1 81 ? -20.252 2.098 52.685 1.00 61.50 81 GLY A O 1
ATOM 607 N N . VAL A 1 82 ? -19.765 -0.052 53.147 1.00 61.47 82 VAL A N 1
ATOM 608 C CA . VAL A 1 82 ? -21.096 -0.413 53.625 1.00 61.47 82 VAL A CA 1
ATOM 609 C C . VAL A 1 82 ? -21.327 0.355 54.923 1.00 61.47 82 VAL A C 1
ATOM 611 O O . VAL A 1 82 ? -20.831 -0.020 55.982 1.00 61.47 82 VAL A O 1
ATOM 614 N N . LYS A 1 83 ? -22.034 1.475 54.807 1.00 61.06 83 LYS A N 1
ATOM 615 C CA . LYS A 1 83 ? -22.747 2.208 55.856 1.00 61.06 83 LYS A CA 1
ATOM 616 C C . LYS A 1 83 ? -23.947 2.825 55.111 1.00 61.06 83 LYS A C 1
ATOM 618 O O . LYS A 1 83 ? -23.740 3.425 54.066 1.00 61.06 83 LYS A O 1
ATOM 623 N N . ILE A 1 84 ? -25.208 2.707 55.520 1.00 57.28 84 ILE A N 1
ATOM 624 C CA . ILE A 1 84 ? -25.786 2.694 56.867 1.00 57.28 84 ILE A CA 1
ATOM 625 C C . ILE A 1 84 ? -27.124 1.924 56.814 1.00 57.28 84 ILE A C 1
ATOM 627 O O . ILE A 1 84 ? -27.879 2.062 55.856 1.00 57.28 84 ILE A O 1
ATOM 631 N N . SER A 1 85 ? -27.415 1.154 57.865 1.00 61.28 85 SER A N 1
ATOM 632 C CA . SER A 1 85 ? -28.761 0.680 58.208 1.00 61.28 85 SER A CA 1
ATOM 633 C C . SER A 1 85 ? -29.664 1.876 58.511 1.00 61.28 85 SER A C 1
ATOM 635 O O . SER A 1 85 ? -29.433 2.561 59.506 1.00 61.28 85 SER A O 1
ATOM 637 N N . ALA A 1 86 ? -30.687 2.115 57.695 1.00 60.03 86 ALA A N 1
ATOM 638 C CA . ALA A 1 86 ? -31.799 2.980 58.068 1.00 60.03 86 ALA A CA 1
ATOM 639 C C . ALA A 1 86 ? -32.990 2.089 58.442 1.00 60.03 86 ALA A C 1
ATOM 641 O O . ALA A 1 86 ? -33.438 1.306 57.611 1.00 60.03 86 ALA A O 1
ATOM 642 N N . VAL A 1 87 ? -33.345 2.195 59.728 1.00 50.78 87 VAL A N 1
ATOM 643 C CA . VAL A 1 87 ? -34.602 1.872 60.432 1.00 50.78 87 VAL A CA 1
ATOM 644 C C . VAL A 1 87 ? -35.727 1.280 59.587 1.00 50.78 87 VAL A C 1
ATOM 646 O O . VAL A 1 87 ? -36.150 1.949 58.620 1.00 50.78 87 VAL A O 1
#

Radius of gyration: 33.12 Å; chains: 1; bounding box: 64×18×95 Å

Foldseek 3Di:
DVVVVVVVVCCVVPPCVVVVVVVVVVVVVVVVVVVVVVVVPPPVVVVVVVVVVVVVVCVVVVDPPPPDCPPPPDDRPPDPPDDDDDD

Sequence (87 aa):
MPLIFATLIGLLSGDHVVLTLAALTVAGLLVLAAAHAVARREPPAVLARLRTTLRERTLRTAFLPQ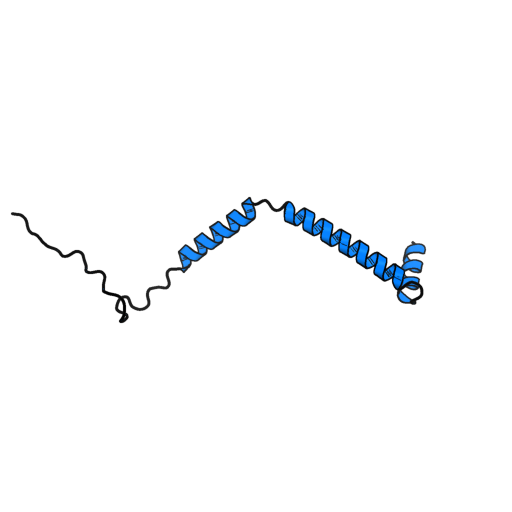RDPDAAGRPRPRAPGVKISAV

InterPro domains:
  IPR045635 Protein of unknown function DUF6412 [PF19950] (57-82)

Organism: NCBI:txid2585200

Secondary structure (DSSP, 8-state):
-HHHHHHHHHHHSSTTHHHHHHHHHHHHHHHHHHHHHHHHHS-HHHHHHHHHHHHHHHHHHS----S-TT-TTS-------------